Protein AF-A0A952CA51-F1 (afdb_monomer)

Foldseek 3Di:
DDDLVNVLVVLLVVCPDPPVPPDDDDDDDDDLVVLLVVLVVLVVLLVCCVPPVNSNVVSCDPVVNVVSNVVSVVSCVVSVNVVVSVVVVVVVVD

Mean predicted aligned error: 6.87 Å

Nearest PDB structures (foldseek):
  8jxi-assembly1_C  TM=4.218E-01  e=9.155E+00  Rattus norvegicus

Sequence (94 aa):
MLSTKDVAVVYETLLSSPGMSDTVKITLHIPRKNVLLLTRIIELGLSAKDSEQAGLLQVAGKEALGELNGLTSDLLQKAGLTEMYAKLNVLQSK

Secondary structure (DSSP, 8-state):
---HHHHHHHHHHHHTSTTTT----------HHHHHHHHHHHHHHHHTTTSGGGHHHHHTHHHHHHHHHHHHHHHHHHTT-HHHHHHHHHHHT-

Radius of gyration: 15.73 Å; Cα contacts (8 Å, |Δi|>4): 43; chains: 1; bounding box: 38×34×38 Å

Structure (mmCIF, N/CA/C/O backbone):
data_AF-A0A952CA51-F1
#
_entry.id   AF-A0A952CA51-F1
#
loop_
_atom_site.group_PDB
_atom_site.id
_atom_site.type_symbol
_atom_site.label_atom_id
_atom_site.label_alt_id
_atom_site.label_comp_id
_atom_site.label_asym_id
_atom_site.label_entity_id
_atom_site.label_seq_id
_atom_site.pdbx_PDB_ins_code
_atom_site.Cartn_x
_atom_site.Cartn_y
_atom_site.Cartn_z
_atom_site.occupancy
_atom_site.B_iso_or_equiv
_atom_site.auth_seq_id
_atom_site.auth_comp_id
_atom_site.auth_asym_id
_atom_site.auth_atom_id
_atom_site.pdbx_PDB_model_num
ATOM 1 N N . MET A 1 1 ? 24.267 19.406 0.635 1.00 53.03 1 MET A N 1
ATOM 2 C CA . MET A 1 1 ? 23.067 18.566 0.832 1.00 53.03 1 MET A CA 1
ATOM 3 C C . MET A 1 1 ? 22.065 18.978 -0.225 1.00 53.03 1 MET A C 1
ATOM 5 O O . MET A 1 1 ? 21.942 20.178 -0.429 1.00 53.03 1 MET A O 1
ATOM 9 N N . LEU A 1 2 ? 21.438 18.037 -0.937 1.00 55.75 2 LEU A N 1
ATOM 10 C CA . LEU A 1 2 ? 20.369 18.394 -1.875 1.00 55.75 2 LEU A CA 1
ATOM 11 C C . LEU A 1 2 ? 19.223 19.048 -1.097 1.00 55.75 2 LEU A C 1
ATOM 13 O O . LEU A 1 2 ? 18.885 18.584 -0.005 1.00 55.75 2 LEU A O 1
ATOM 17 N N . SER A 1 3 ? 18.660 20.130 -1.629 1.00 73.44 3 SER A N 1
ATOM 18 C CA . SER A 1 3 ? 17.463 20.733 -1.047 1.00 73.44 3 SER A CA 1
ATOM 19 C C . SER A 1 3 ? 16.246 19.838 -1.308 1.00 73.44 3 SER A C 1
ATOM 21 O O . SER A 1 3 ? 16.244 19.018 -2.227 1.00 73.44 3 SER A O 1
ATOM 23 N N . THR A 1 4 ? 15.180 19.994 -0.520 1.00 67.50 4 THR A N 1
ATOM 24 C CA . THR A 1 4 ? 13.909 19.269 -0.721 1.00 67.50 4 THR A CA 1
ATOM 25 C C . THR A 1 4 ? 13.334 19.464 -2.127 1.00 67.50 4 THR A C 1
ATOM 27 O O . THR A 1 4 ? 12.733 18.541 -2.674 1.00 67.50 4 THR A O 1
ATOM 30 N N . LYS A 1 5 ? 13.577 20.630 -2.741 1.00 69.44 5 LYS A N 1
ATOM 31 C CA . LYS A 1 5 ? 13.201 20.930 -4.129 1.00 69.44 5 LYS A CA 1
ATOM 32 C C . LYS A 1 5 ? 14.000 20.107 -5.137 1.00 69.44 5 LYS A C 1
ATOM 34 O O . LYS A 1 5 ? 13.410 19.551 -6.054 1.00 69.44 5 LYS A O 1
ATOM 39 N N . ASP A 1 6 ? 15.310 19.972 -4.938 1.00 75.94 6 ASP A N 1
ATOM 40 C CA . ASP A 1 6 ? 16.157 19.194 -5.852 1.00 75.94 6 ASP A CA 1
ATOM 41 C C . ASP A 1 6 ? 15.780 17.705 -5.829 1.00 75.94 6 ASP A C 1
ATOM 43 O O . ASP A 1 6 ? 15.780 17.040 -6.861 1.00 75.94 6 ASP A O 1
ATOM 47 N N . VAL A 1 7 ? 15.395 17.183 -4.659 1.00 75.62 7 VAL A N 1
ATOM 48 C CA . VAL A 1 7 ? 14.911 15.800 -4.517 1.00 75.62 7 VAL A CA 1
ATOM 49 C C . VAL A 1 7 ? 13.577 15.596 -5.243 1.00 75.62 7 VAL A C 1
ATOM 51 O O . VAL A 1 7 ? 13.412 14.581 -5.916 1.00 75.62 7 VAL A O 1
ATOM 54 N N . ALA A 1 8 ? 12.646 16.551 -5.157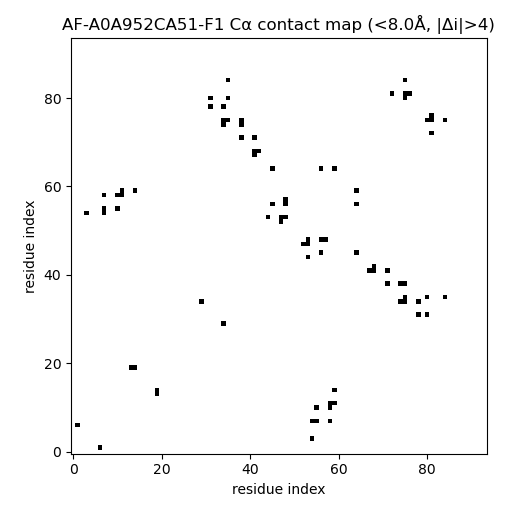 1.00 74.94 8 ALA A N 1
ATOM 55 C CA . ALA A 1 8 ? 11.367 16.471 -5.867 1.00 74.94 8 ALA A CA 1
ATOM 56 C C . ALA A 1 8 ? 11.558 16.426 -7.393 1.00 74.94 8 ALA A C 1
ATOM 58 O O . ALA A 1 8 ? 10.993 15.551 -8.043 1.00 74.94 8 ALA A O 1
ATOM 59 N N . VAL A 1 9 ? 12.434 17.277 -7.942 1.00 80.88 9 VAL A N 1
ATOM 60 C CA . VAL A 1 9 ? 12.759 17.300 -9.383 1.00 80.88 9 VAL A CA 1
ATOM 61 C C . VAL A 1 9 ? 13.360 15.970 -9.852 1.00 80.88 9 VAL A C 1
ATOM 63 O O . VAL A 1 9 ? 13.032 15.474 -10.933 1.00 80.88 9 VAL A O 1
ATOM 66 N N . VAL A 1 10 ? 14.219 15.352 -9.035 1.00 83.31 10 VAL A N 1
ATOM 67 C CA . VAL A 1 10 ? 14.773 14.024 -9.344 1.00 83.31 10 VAL A CA 1
ATOM 68 C C . VAL A 1 10 ? 13.665 12.973 -9.396 1.00 83.31 10 VAL A C 1
ATOM 70 O O . VAL A 1 10 ? 13.627 12.185 -10.339 1.00 83.31 10 VAL A O 1
ATOM 73 N N . TYR A 1 11 ? 12.741 12.972 -8.433 1.00 79.56 11 TYR A N 1
ATOM 74 C CA . TYR A 1 11 ? 11.613 12.040 -8.442 1.00 79.56 11 TYR A CA 1
ATOM 75 C C . TYR A 1 11 ? 10.651 12.279 -9.609 1.00 79.56 11 TYR A C 1
ATOM 77 O O . TYR A 1 11 ? 10.231 11.304 -10.224 1.00 79.56 11 TYR A O 1
ATOM 85 N N . GLU A 1 12 ? 10.355 13.530 -9.968 1.00 80.31 12 GLU A N 1
ATOM 86 C CA . GLU A 1 12 ? 9.554 13.868 -11.158 1.00 80.31 12 GLU A CA 1
ATOM 87 C C . GLU A 1 12 ? 10.179 13.288 -12.427 1.00 80.31 12 GLU A C 1
ATOM 89 O O . GLU A 1 12 ? 9.506 12.644 -13.233 1.00 80.31 12 GLU A O 1
ATOM 94 N N . THR A 1 13 ? 11.492 13.464 -12.574 1.00 85.25 13 THR A N 1
ATOM 95 C CA . THR A 1 13 ? 12.240 12.968 -13.733 1.00 85.25 13 THR A CA 1
ATOM 96 C C . THR A 1 13 ? 12.246 11.439 -13.775 1.00 85.25 13 THR A C 1
ATOM 98 O O . THR A 1 13 ? 12.003 10.842 -14.825 1.00 85.25 13 THR A O 1
ATOM 101 N N . LEU A 1 14 ? 12.486 10.790 -12.631 1.00 85.12 14 LEU A N 1
ATOM 102 C CA . LEU A 1 14 ? 12.480 9.331 -12.533 1.00 85.12 14 LEU A CA 1
ATOM 103 C C . LEU A 1 14 ? 11.100 8.758 -12.844 1.00 85.12 14 LEU A C 1
ATOM 105 O O . LEU A 1 14 ? 11.012 7.845 -13.652 1.00 85.12 14 LEU A O 1
ATOM 109 N N . LEU A 1 15 ? 10.032 9.312 -12.272 1.00 82.94 15 LEU A N 1
ATOM 110 C CA . LEU A 1 15 ? 8.662 8.841 -12.494 1.00 82.94 15 LEU A CA 1
ATOM 111 C C . LEU A 1 15 ? 8.163 9.108 -13.922 1.00 82.94 15 LEU A C 1
ATOM 113 O O . LEU A 1 15 ? 7.292 8.391 -14.401 1.00 82.94 15 LEU A O 1
ATOM 117 N N . SER A 1 16 ? 8.759 10.075 -14.623 1.00 83.19 16 SER A N 1
A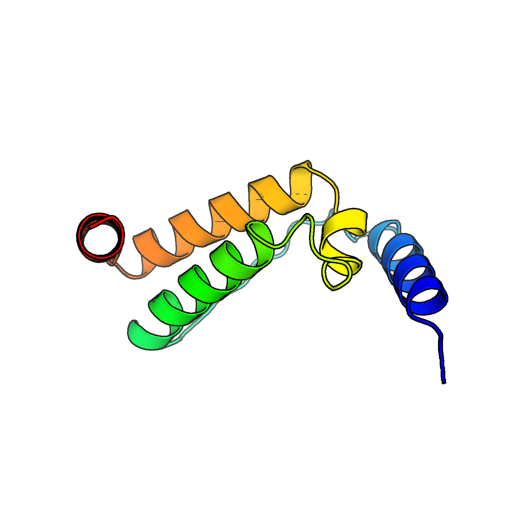TOM 118 C CA . SER A 1 16 ? 8.499 10.347 -16.046 1.00 83.19 16 SER A CA 1
ATOM 119 C C . SER A 1 16 ? 9.367 9.512 -16.998 1.00 83.19 16 SER A C 1
ATOM 121 O O . SER A 1 16 ? 9.293 9.683 -18.217 1.00 83.19 16 SER A O 1
ATOM 123 N N . SER A 1 17 ? 10.230 8.638 -16.473 1.00 86.62 17 SER A N 1
ATOM 124 C CA . SER A 1 17 ? 11.125 7.821 -17.293 1.00 86.62 17 SER A CA 1
ATOM 125 C C . SER A 1 17 ? 10.357 6.704 -18.021 1.00 86.62 17 SER A C 1
ATOM 127 O O . SER A 1 17 ? 9.425 6.127 -17.453 1.00 86.62 17 SER A O 1
ATOM 129 N N . PRO A 1 18 ? 10.751 6.340 -19.257 1.00 83.19 18 PRO A N 1
ATOM 130 C CA . PRO A 1 18 ? 10.158 5.209 -19.968 1.00 83.19 18 PRO A CA 1
ATOM 131 C C . PRO A 1 18 ? 10.219 3.921 -19.136 1.00 83.19 18 PRO A C 1
ATOM 133 O O . PRO A 1 18 ? 11.246 3.625 -18.526 1.00 83.19 18 PRO A O 1
ATOM 136 N N . GLY A 1 19 ? 9.128 3.155 -19.125 1.00 85.19 19 GLY A N 1
ATOM 137 C CA . GLY A 1 19 ? 9.007 1.900 -18.373 1.00 85.19 19 GLY A CA 1
ATOM 138 C C . GLY A 1 19 ? 8.479 2.042 -16.939 1.00 85.19 19 GLY A C 1
ATOM 139 O O . GLY A 1 19 ? 8.152 1.040 -16.315 1.00 85.19 19 GLY A O 1
ATOM 140 N N . MET A 1 20 ? 8.314 3.260 -16.406 1.00 87.06 20 MET A N 1
ATOM 141 C CA . MET A 1 20 ? 7.714 3.451 -15.070 1.00 87.06 20 MET A CA 1
ATOM 142 C C . MET A 1 20 ? 6.211 3.153 -15.009 1.00 87.06 20 MET A C 1
ATOM 144 O O . MET A 1 20 ? 5.676 2.929 -13.928 1.00 87.06 20 MET A O 1
ATOM 148 N N . SER A 1 21 ? 5.534 3.121 -16.158 1.00 83.44 21 SER A N 1
ATOM 149 C CA . SER A 1 21 ? 4.132 2.699 -16.275 1.00 83.44 21 SER A CA 1
ATOM 150 C C . SER A 1 21 ? 3.981 1.194 -16.530 1.00 83.44 21 SER A C 1
ATOM 152 O O . SER A 1 21 ? 2.860 0.706 -16.683 1.00 83.44 21 SER A O 1
ATOM 154 N N . ASP A 1 22 ? 5.085 0.444 -16.602 1.00 89.69 22 ASP A N 1
ATOM 155 C CA . ASP A 1 22 ? 5.031 -0.987 -16.873 1.00 89.69 22 ASP A CA 1
ATOM 156 C C . ASP A 1 22 ? 4.495 -1.738 -15.651 1.00 89.69 22 ASP A C 1
ATOM 158 O O . ASP A 1 22 ? 4.971 -1.598 -14.522 1.00 89.69 22 ASP A O 1
ATOM 162 N N . THR A 1 23 ? 3.502 -2.596 -15.874 1.00 86.44 23 THR A N 1
ATOM 163 C CA . THR A 1 23 ? 2.945 -3.420 -14.801 1.00 86.44 23 THR A CA 1
ATOM 164 C C . THR A 1 23 ? 3.908 -4.548 -14.439 1.00 86.44 23 THR A C 1
ATOM 166 O O . THR A 1 23 ? 4.232 -5.400 -15.267 1.00 86.44 23 THR A O 1
ATOM 169 N N . VAL A 1 24 ? 4.306 -4.616 -13.167 1.00 89.69 24 VAL A N 1
ATOM 170 C CA . VAL A 1 24 ? 5.173 -5.676 -12.634 1.00 89.69 24 VAL A CA 1
ATOM 171 C C . VAL A 1 24 ? 4.441 -6.561 -11.627 1.00 89.69 24 VAL A C 1
ATOM 173 O O . VAL A 1 24 ? 3.651 -6.101 -10.803 1.00 89.69 24 VAL A O 1
ATOM 176 N N . LYS A 1 25 ? 4.724 -7.868 -11.654 1.00 89.06 25 LYS A N 1
ATOM 177 C CA . LYS A 1 25 ? 4.169 -8.820 -10.683 1.00 89.06 25 LYS A CA 1
ATOM 178 C C . LYS A 1 25 ? 5.010 -8.835 -9.407 1.00 89.06 25 LYS A C 1
ATOM 180 O O . LYS A 1 25 ? 6.125 -9.351 -9.404 1.00 89.06 25 LYS A O 1
ATOM 185 N N . ILE A 1 26 ? 4.435 -8.372 -8.299 1.00 87.88 26 ILE A N 1
ATOM 186 C CA . ILE A 1 26 ? 5.066 -8.402 -6.972 1.00 87.88 26 ILE A CA 1
ATOM 187 C C . ILE A 1 26 ? 4.471 -9.549 -6.144 1.00 87.88 26 ILE A C 1
ATOM 189 O O . ILE A 1 26 ? 3.257 -9.630 -5.957 1.00 87.88 26 ILE A O 1
ATOM 193 N N . THR A 1 27 ? 5.324 -10.442 -5.633 1.00 88.88 27 THR A N 1
ATOM 194 C CA . THR A 1 27 ? 4.918 -11.522 -4.714 1.00 88.88 27 THR A CA 1
ATOM 195 C C . THR A 1 27 ? 5.455 -11.225 -3.318 1.00 88.88 27 THR A C 1
ATOM 197 O O . THR A 1 27 ? 6.664 -11.132 -3.130 1.00 88.88 27 THR A O 1
ATOM 200 N N . LEU A 1 28 ? 4.561 -11.077 -2.338 1.00 88.31 28 LEU A N 1
ATOM 201 C CA . LEU A 1 28 ? 4.903 -10.776 -0.946 1.00 88.31 28 LEU A CA 1
ATOM 202 C C . LEU A 1 28 ? 4.563 -11.965 -0.040 1.00 88.31 28 LEU A C 1
ATOM 204 O O . LEU A 1 28 ? 3.444 -12.472 -0.082 1.00 88.31 28 LEU A O 1
ATOM 208 N N . HIS A 1 29 ? 5.497 -12.357 0.827 1.00 93.25 29 HIS A N 1
ATOM 209 C CA . HIS A 1 29 ? 5.274 -13.361 1.869 1.00 93.25 29 HIS A CA 1
ATOM 210 C C . HIS A 1 29 ? 5.644 -12.775 3.235 1.00 93.25 29 HIS A C 1
ATOM 212 O O . HIS A 1 29 ? 6.775 -12.898 3.704 1.00 93.25 29 HIS A O 1
ATOM 218 N N . ILE A 1 30 ? 4.689 -12.081 3.856 1.00 93.25 30 ILE A N 1
ATOM 219 C CA . ILE A 1 30 ? 4.879 -11.391 5.137 1.00 93.25 30 ILE A CA 1
ATOM 220 C C . ILE A 1 30 ? 3.784 -11.771 6.146 1.00 93.25 30 ILE A C 1
ATOM 222 O O . ILE A 1 30 ? 2.673 -12.123 5.747 1.00 93.25 30 ILE A O 1
ATOM 226 N N . PRO A 1 31 ? 4.051 -11.683 7.463 1.00 95.50 31 PRO A N 1
ATOM 227 C CA . PRO A 1 31 ? 3.042 -11.955 8.483 1.00 95.50 31 PRO A CA 1
ATOM 228 C C . PRO A 1 31 ? 1.850 -10.988 8.414 1.00 95.50 31 PRO A C 1
ATOM 230 O O . PRO A 1 31 ? 2.025 -9.804 8.126 1.00 95.50 31 PRO A O 1
ATOM 233 N N . ARG A 1 32 ? 0.655 -11.451 8.814 1.00 94.12 32 ARG A N 1
ATOM 234 C CA . ARG A 1 32 ? -0.586 -10.641 8.860 1.00 94.12 32 ARG A CA 1
ATOM 235 C C . ARG A 1 32 ? -0.417 -9.313 9.611 1.00 94.12 32 ARG A C 1
ATOM 237 O O . ARG A 1 32 ? -0.924 -8.292 9.162 1.00 94.12 32 ARG A O 1
ATOM 244 N N . LYS A 1 33 ? 0.356 -9.298 10.706 1.00 94.56 33 LYS A N 1
ATOM 245 C CA . LYS A 1 33 ? 0.659 -8.065 11.457 1.00 94.56 33 LYS A CA 1
ATOM 246 C C . LYS A 1 33 ? 1.393 -7.022 10.601 1.00 94.56 33 LYS A C 1
ATOM 248 O O . LYS A 1 33 ? 1.106 -5.838 10.708 1.00 94.56 33 LYS A O 1
ATOM 253 N N . ASN A 1 34 ? 2.301 -7.458 9.726 1.00 94.38 34 ASN A N 1
ATOM 254 C CA . ASN A 1 34 ? 3.058 -6.561 8.860 1.00 94.38 34 ASN A CA 1
ATOM 255 C C . ASN A 1 34 ? 2.175 -6.040 7.724 1.00 94.38 34 ASN A C 1
ATOM 257 O O . ASN A 1 34 ? 2.299 -4.877 7.367 1.00 94.38 34 ASN A O 1
ATOM 261 N N . VAL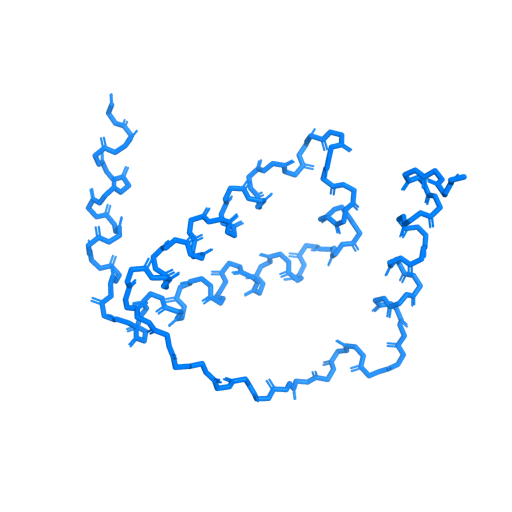 A 1 35 ? 1.256 -6.863 7.203 1.00 94.31 35 VAL A N 1
ATOM 262 C CA . VAL A 1 35 ? 0.253 -6.413 6.223 1.00 94.31 35 VAL A CA 1
ATOM 263 C C . VAL A 1 35 ? -0.612 -5.300 6.814 1.00 94.31 35 VAL A C 1
ATOM 265 O O . VAL A 1 35 ? -0.797 -4.260 6.185 1.00 94.31 35 VAL A O 1
ATOM 268 N N . LEU A 1 36 ? -1.092 -5.496 8.045 1.00 92.75 36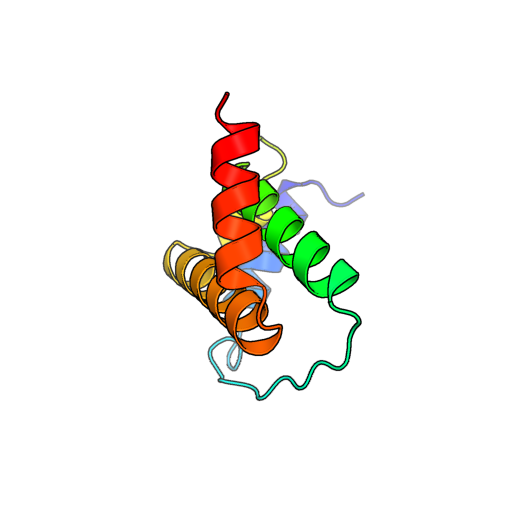 LEU A N 1
ATOM 269 C CA . LEU A 1 36 ? -1.905 -4.515 8.763 1.00 92.75 36 LEU A CA 1
ATOM 270 C C . LEU A 1 36 ? -1.147 -3.197 8.994 1.00 92.75 36 LEU A C 1
ATOM 272 O O . LEU A 1 36 ? -1.680 -2.121 8.740 1.00 92.75 36 LEU A O 1
ATOM 276 N N . LEU A 1 37 ? 0.110 -3.280 9.444 1.00 92.81 37 LEU A N 1
ATOM 277 C CA . LEU A 1 37 ? 0.954 -2.102 9.658 1.00 92.81 37 LEU A CA 1
ATOM 278 C C . LEU A 1 37 ? 1.263 -1.369 8.350 1.00 92.81 37 LEU A C 1
ATOM 280 O O . LEU A 1 37 ? 1.166 -0.148 8.306 1.00 92.81 37 LEU A O 1
ATOM 284 N N . LEU A 1 38 ? 1.596 -2.101 7.284 1.00 93.50 38 LEU A N 1
ATOM 285 C CA . LEU A 1 38 ? 1.896 -1.525 5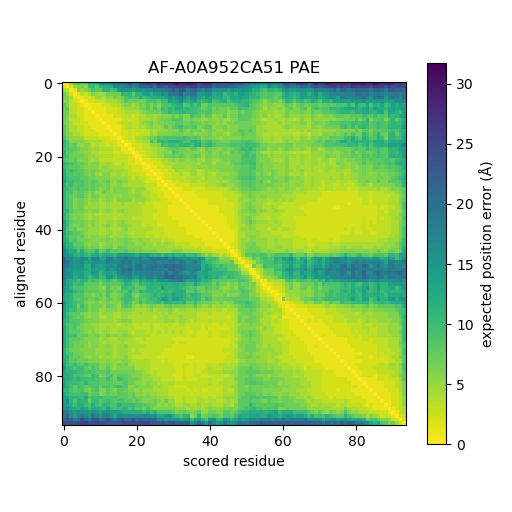.974 1.00 93.50 38 LEU A CA 1
ATOM 286 C C . LEU A 1 38 ? 0.690 -0.768 5.410 1.00 93.50 38 LEU A C 1
ATOM 288 O O . LEU A 1 38 ? 0.830 0.377 4.997 1.00 93.50 38 LEU A O 1
ATOM 292 N N . THR A 1 39 ? -0.489 -1.388 5.477 1.00 92.00 39 THR A N 1
ATOM 293 C CA . THR A 1 39 ? -1.779 -0.778 5.117 1.00 92.00 39 THR A CA 1
ATOM 294 C C . THR A 1 39 ? -1.958 0.563 5.833 1.00 92.00 39 THR A C 1
ATOM 296 O O . THR A 1 39 ? -2.211 1.585 5.199 1.00 92.00 39 THR A O 1
ATOM 299 N N . ARG A 1 40 ? -1.728 0.592 7.152 1.00 90.25 40 ARG A N 1
ATOM 300 C CA . ARG A 1 40 ? -1.888 1.814 7.946 1.00 90.25 40 ARG A CA 1
ATOM 301 C C . ARG A 1 40 ? -0.862 2.894 7.602 1.00 90.25 40 ARG A C 1
ATOM 303 O O . ARG A 1 40 ? -1.209 4.069 7.572 1.00 90.25 40 ARG A O 1
ATOM 310 N N . ILE A 1 41 ? 0.388 2.516 7.341 1.00 90.25 41 ILE A N 1
ATOM 311 C CA . ILE A 1 41 ? 1.449 3.454 6.941 1.00 90.25 41 ILE A CA 1
ATOM 312 C C . ILE A 1 41 ? 1.114 4.102 5.595 1.00 90.25 41 ILE A C 1
ATOM 314 O O . ILE A 1 41 ? 1.274 5.314 5.456 1.00 90.25 41 ILE A O 1
ATOM 318 N N . ILE A 1 42 ? 0.622 3.318 4.629 1.00 89.38 42 ILE A N 1
ATOM 319 C CA . ILE A 1 42 ? 0.214 3.832 3.317 1.00 89.38 42 ILE A CA 1
ATOM 320 C C . ILE A 1 42 ? -0.919 4.846 3.488 1.00 89.38 42 ILE A C 1
ATOM 322 O O . ILE A 1 42 ? -0.800 5.963 2.997 1.00 89.38 42 ILE A O 1
ATOM 326 N N . GLU A 1 43 ? -1.967 4.525 4.247 1.00 87.25 43 GLU A N 1
ATOM 327 C CA . GLU A 1 43 ? -3.066 5.466 4.500 1.00 87.25 43 GLU A CA 1
ATOM 328 C C . GLU A 1 43 ? -2.630 6.754 5.202 1.00 87.25 43 GLU A C 1
ATOM 330 O O . GLU A 1 43 ? -3.091 7.837 4.840 1.00 87.25 43 GLU A O 1
ATOM 335 N N . LEU A 1 44 ? -1.753 6.653 6.205 1.00 85.12 44 LEU A N 1
ATOM 336 C CA . LEU A 1 44 ? -1.221 7.820 6.912 1.00 85.12 44 LEU A CA 1
ATOM 337 C C . LEU A 1 44 ? -0.407 8.702 5.963 1.00 85.12 44 LEU A C 1
ATOM 339 O O . LEU A 1 44 ? -0.582 9.919 5.964 1.00 85.12 44 LEU A O 1
ATOM 343 N N . GLY A 1 45 ? 0.419 8.090 5.111 1.00 83.56 45 GLY A N 1
ATOM 344 C CA . GLY A 1 45 ? 1.128 8.788 4.043 1.00 83.56 45 GLY A CA 1
ATOM 345 C C . GLY A 1 45 ? 0.155 9.490 3.099 1.00 83.56 45 GLY A C 1
ATOM 346 O O . GLY A 1 45 ? 0.252 10.694 2.894 1.00 83.56 45 GLY A O 1
ATOM 347 N N . LEU A 1 46 ? -0.851 8.773 2.595 1.00 81.81 46 LEU A N 1
ATOM 348 C CA . LEU A 1 46 ? -1.868 9.320 1.692 1.00 81.81 46 LEU A CA 1
ATOM 349 C C . LEU A 1 46 ? -2.754 10.397 2.340 1.00 81.81 46 LEU A C 1
ATOM 351 O O . LEU A 1 46 ? -3.290 11.238 1.623 1.00 81.81 46 LEU A O 1
ATOM 355 N N . SER A 1 47 ? -2.911 10.397 3.661 1.00 78.88 47 SER A N 1
ATOM 356 C CA . SER A 1 47 ? -3.650 11.435 4.396 1.00 78.88 47 SER A CA 1
ATOM 357 C C . SER A 1 47 ? -2.800 12.680 4.659 1.00 78.88 47 SER A C 1
ATOM 359 O O . SER A 1 47 ? -3.339 13.771 4.805 1.00 78.88 47 SER A O 1
ATOM 361 N N . ALA A 1 48 ? -1.471 12.549 4.673 1.00 71.69 48 ALA A N 1
ATOM 362 C CA . ALA A 1 48 ? -0.538 13.647 4.916 1.00 71.69 48 ALA A CA 1
ATOM 363 C C . ALA A 1 48 ? -0.250 14.512 3.672 1.00 71.69 48 ALA A C 1
ATOM 365 O O . ALA A 1 48 ? 0.687 15.303 3.710 1.00 71.69 48 ALA A O 1
ATOM 366 N N . LYS A 1 49 ? -1.030 14.387 2.584 1.00 61.53 49 LYS A N 1
ATOM 367 C CA . LYS A 1 49 ? -0.799 15.046 1.277 1.00 61.53 49 LYS A CA 1
ATOM 368 C C . LYS A 1 49 ? -0.619 16.572 1.335 1.00 61.53 49 LYS A C 1
ATOM 370 O O . LYS A 1 49 ? 0.062 17.113 0.467 1.00 61.53 49 LYS A O 1
ATOM 375 N N . ASP A 1 50 ? -1.156 17.228 2.363 1.00 57.62 50 ASP A N 1
ATOM 376 C CA . ASP A 1 50 ? -1.074 18.684 2.557 1.00 57.62 50 ASP A CA 1
ATOM 377 C C . ASP A 1 50 ? 0.055 19.133 3.513 1.00 57.62 50 ASP A C 1
ATOM 379 O O . ASP A 1 50 ? 0.200 20.322 3.789 1.00 57.62 50 ASP A O 1
ATOM 383 N N . SER A 1 51 ? 0.876 18.210 4.029 1.00 58.44 51 SER A N 1
ATOM 384 C CA . SER A 1 51 ? 2.059 18.544 4.839 1.00 58.44 51 SER A CA 1
ATOM 385 C C . SER A 1 51 ? 3.250 18.915 3.945 1.00 58.44 51 SER A C 1
ATOM 387 O O . SER A 1 51 ? 3.460 18.300 2.902 1.00 58.44 51 SER A O 1
ATOM 389 N N . GLU A 1 52 ? 4.110 19.846 4.378 1.00 54.34 52 GLU A N 1
ATOM 390 C CA . GLU A 1 52 ? 5.390 20.172 3.710 1.00 54.34 52 GLU A CA 1
ATOM 391 C C . GLU A 1 52 ? 6.301 18.940 3.502 1.00 54.34 52 GLU A C 1
ATOM 393 O O . GLU A 1 52 ? 7.204 18.945 2.667 1.00 54.34 52 GLU A O 1
ATOM 398 N N . GLN A 1 53 ? 6.049 17.853 4.236 1.00 55.66 53 GLN A N 1
ATOM 399 C CA . GLN A 1 53 ? 6.759 16.572 4.143 1.00 55.66 53 GLN A CA 1
ATOM 400 C C . GLN A 1 53 ? 6.217 15.651 3.033 1.00 55.66 53 GLN A C 1
ATOM 402 O O . GLN A 1 53 ? 6.794 14.596 2.769 1.00 55.66 53 GLN A O 1
ATOM 407 N N . ALA A 1 54 ? 5.130 16.035 2.359 1.00 60.31 54 ALA A N 1
ATOM 408 C CA . ALA A 1 54 ? 4.462 15.249 1.325 1.00 60.31 54 ALA A CA 1
ATOM 409 C C . ALA A 1 54 ? 5.075 15.397 -0.074 1.00 60.31 54 ALA A C 1
ATOM 411 O O . ALA A 1 54 ? 4.464 14.950 -1.042 1.00 60.31 54 ALA A O 1
ATOM 412 N N . GLY A 1 55 ? 6.263 16.001 -0.203 1.00 64.38 55 GLY A N 1
ATOM 413 C CA . GLY A 1 55 ? 6.867 16.344 -1.498 1.00 64.38 55 GLY A CA 1
ATOM 414 C C . GLY A 1 55 ? 6.871 15.197 -2.519 1.00 64.38 55 GLY A C 1
ATOM 415 O O . GLY A 1 55 ? 6.583 15.422 -3.685 1.00 64.38 55 GLY A O 1
ATOM 416 N N . LEU A 1 56 ? 7.078 13.948 -2.084 1.00 67.12 56 LEU A N 1
ATOM 417 C CA . LEU A 1 56 ? 7.004 12.772 -2.962 1.00 67.12 56 LEU A CA 1
ATOM 418 C C . LEU A 1 56 ? 5.573 12.449 -3.440 1.00 67.12 56 LEU A C 1
ATOM 420 O O . LEU A 1 56 ? 5.357 12.059 -4.583 1.00 67.12 56 LEU A O 1
ATOM 424 N N . LEU A 1 57 ? 4.584 12.602 -2.560 1.00 69.31 57 LEU A N 1
ATOM 425 C CA . LEU A 1 57 ? 3.178 12.310 -2.850 1.00 69.31 57 LEU A CA 1
ATOM 426 C C . LEU A 1 57 ? 2.547 13.369 -3.754 1.00 69.31 57 LEU A C 1
ATOM 428 O O . LEU A 1 57 ? 1.623 13.055 -4.501 1.00 69.31 57 LEU A O 1
ATOM 432 N N . GLN A 1 58 ? 3.048 14.605 -3.696 1.00 68.06 58 GLN A N 1
ATOM 433 C CA . GLN A 1 58 ? 2.655 15.680 -4.608 1.00 68.06 58 GLN A CA 1
ATOM 434 C C . GLN A 1 58 ? 3.122 15.392 -6.040 1.00 68.06 58 GLN A C 1
ATOM 436 O O . GLN A 1 58 ? 2.387 15.655 -6.989 1.00 68.06 58 GLN A O 1
ATOM 441 N N . VAL A 1 59 ? 4.299 14.777 -6.181 1.00 72.44 59 VAL A N 1
ATOM 442 C CA . VAL A 1 59 ? 4.884 14.387 -7.469 1.00 72.44 59 VAL A CA 1
ATOM 443 C C . VAL A 1 59 ? 4.209 13.145 -8.072 1.00 72.44 59 VAL A C 1
ATOM 445 O O . VAL A 1 59 ? 4.057 13.059 -9.286 1.00 72.44 59 VAL A O 1
ATOM 448 N N . ALA A 1 60 ? 3.762 12.191 -7.248 1.00 71.44 60 ALA A N 1
ATOM 449 C CA . ALA A 1 60 ? 3.222 10.903 -7.707 1.00 71.44 60 ALA A CA 1
ATOM 450 C C . ALA A 1 60 ? 1.904 10.989 -8.516 1.00 71.44 60 ALA A C 1
ATOM 452 O O . ALA A 1 60 ? 1.509 10.014 -9.149 1.00 71.44 60 ALA A O 1
ATOM 453 N N . GLY A 1 61 ? 1.217 12.137 -8.530 1.00 73.31 61 GLY A N 1
ATOM 454 C CA . GLY A 1 61 ? -0.028 12.323 -9.284 1.00 73.31 61 GLY A CA 1
ATOM 455 C C . GLY A 1 61 ? -1.243 11.596 -8.683 1.00 73.31 61 GLY A C 1
ATOM 456 O O . GLY A 1 61 ? -1.134 10.695 -7.857 1.00 73.31 61 GLY A O 1
ATOM 457 N N . LYS A 1 62 ? -2.462 12.005 -9.066 1.00 77.06 62 LYS A N 1
ATOM 458 C CA . LYS A 1 62 ? -3.708 11.474 -8.464 1.00 77.06 62 LYS A CA 1
ATOM 459 C C . LYS A 1 62 ? -3.951 9.992 -8.764 1.00 77.06 62 LYS A C 1
ATOM 461 O O . LYS A 1 62 ? -4.537 9.306 -7.931 1.00 77.06 62 LYS A O 1
ATOM 466 N N . GLU A 1 63 ? -3.510 9.532 -9.929 1.00 81.69 63 GLU A N 1
ATOM 467 C CA . GLU A 1 63 ? -3.683 8.158 -10.402 1.00 81.69 63 GLU A CA 1
ATOM 468 C C . GLU A 1 63 ? -2.897 7.165 -9.543 1.00 81.69 63 GLU A C 1
ATOM 470 O O . GLU A 1 63 ? -3.511 6.308 -8.910 1.00 81.69 63 GLU A O 1
ATOM 475 N N . ALA A 1 64 ? -1.585 7.369 -9.376 1.00 82.25 64 ALA A N 1
ATOM 476 C CA . ALA A 1 64 ? -0.752 6.503 -8.537 1.00 82.25 64 ALA A CA 1
ATOM 477 C C . ALA A 1 64 ? -1.235 6.464 -7.077 1.00 82.25 64 ALA A C 1
ATOM 479 O O . ALA A 1 64 ? -1.177 5.436 -6.406 1.00 82.25 64 ALA A O 1
ATOM 480 N N . LEU A 1 65 ? -1.774 7.576 -6.566 1.00 83.50 65 LEU A N 1
ATOM 481 C CA . LEU A 1 65 ? -2.360 7.621 -5.222 1.00 83.50 65 LEU A CA 1
ATOM 482 C C . LEU A 1 65 ? -3.655 6.793 -5.129 1.00 83.50 65 LEU A C 1
ATOM 484 O O . LEU A 1 65 ? -3.949 6.233 -4.072 1.00 83.50 65 LEU A O 1
ATOM 488 N N . GLY A 1 66 ? -4.433 6.722 -6.211 1.00 85.75 66 GLY A N 1
ATOM 489 C CA . GLY A 1 66 ? -5.587 5.832 -6.335 1.00 85.75 66 GLY A CA 1
ATOM 490 C C . GLY A 1 66 ? -5.171 4.362 -6.389 1.00 85.75 66 GLY A C 1
ATOM 491 O O . GLY A 1 66 ? -5.744 3.539 -5.677 1.00 85.75 66 GLY A O 1
ATOM 492 N N . GLU A 1 67 ? -4.124 4.046 -7.148 1.00 87.88 67 GLU A N 1
ATOM 493 C CA . GLU A 1 67 ? -3.555 2.696 -7.225 1.00 87.88 67 GLU A CA 1
ATOM 494 C C . GLU A 1 67 ? -2.996 2.225 -5.877 1.00 87.88 67 GLU A C 1
ATOM 496 O O . GLU A 1 67 ? -3.251 1.094 -5.470 1.00 87.88 67 GLU A O 1
ATOM 501 N N . LEU A 1 68 ? -2.315 3.095 -5.123 1.00 88.25 68 LEU A N 1
ATOM 502 C CA . LEU A 1 68 ? -1.833 2.795 -3.767 1.00 88.25 68 LEU A CA 1
ATOM 503 C C . LEU A 1 68 ? -2.980 2.533 -2.774 1.00 88.25 68 LEU A C 1
ATOM 505 O O . LEU A 1 68 ? -2.865 1.663 -1.904 1.00 88.25 68 LEU A O 1
ATOM 509 N N . ASN A 1 69 ? -4.105 3.239 -2.913 1.00 88.31 69 ASN A N 1
ATOM 510 C CA . ASN A 1 69 ? -5.326 2.927 -2.163 1.00 88.31 69 ASN A CA 1
ATOM 511 C C . ASN A 1 69 ? -5.896 1.555 -2.563 1.00 88.31 69 ASN A C 1
ATOM 513 O O . ASN A 1 69 ? -6.259 0.762 -1.692 1.00 88.31 69 ASN A O 1
ATOM 517 N N . GLY A 1 70 ? -5.929 1.241 -3.861 1.00 90.88 70 GLY A N 1
ATOM 518 C CA . GLY A 1 70 ? -6.338 -0.075 -4.363 1.00 90.88 70 GLY A CA 1
ATOM 519 C C . GLY A 1 70 ? -5.456 -1.205 -3.824 1.00 90.88 70 GLY A C 1
ATOM 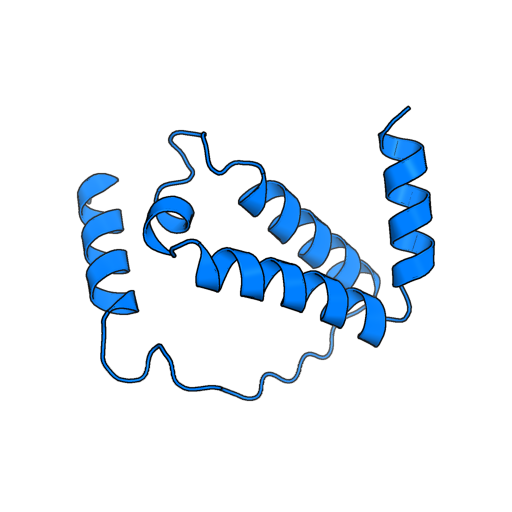520 O O . GLY A 1 70 ? -5.963 -2.185 -3.279 1.00 90.88 70 GLY A O 1
ATOM 521 N N . LEU A 1 71 ? -4.134 -1.018 -3.855 1.00 91.31 71 LEU A N 1
ATOM 522 C CA . LEU A 1 71 ? -3.145 -1.950 -3.305 1.00 91.31 71 LEU A CA 1
ATOM 523 C C . LEU A 1 71 ? -3.411 -2.248 -1.824 1.00 91.31 71 LEU A C 1
ATOM 525 O O . LEU A 1 71 ? -3.303 -3.390 -1.380 1.00 91.31 71 LEU A O 1
ATOM 529 N N . THR A 1 72 ? -3.775 -1.224 -1.057 1.00 91.50 72 THR A N 1
ATOM 530 C CA . THR A 1 72 ? -4.087 -1.348 0.370 1.00 91.50 72 THR A CA 1
ATOM 531 C C . THR A 1 72 ? -5.294 -2.270 0.593 1.00 91.50 72 THR A C 1
ATOM 533 O O . THR A 1 72 ? -5.241 -3.174 1.432 1.00 91.50 72 THR A O 1
ATOM 536 N N . SER A 1 73 ? -6.345 -2.117 -0.221 1.00 92.19 73 SER A N 1
ATOM 537 C CA . SER A 1 73 ? -7.514 -3.009 -0.221 1.00 92.19 73 SER A CA 1
ATOM 538 C C . SER A 1 73 ? -7.132 -4.451 -0.575 1.00 92.19 73 SER A C 1
ATOM 540 O O . SER A 1 73 ? -7.489 -5.392 0.141 1.00 92.19 73 SER A O 1
ATOM 542 N N . ASP A 1 74 ? -6.331 -4.630 -1.627 1.00 92.38 74 ASP A N 1
ATOM 543 C CA . ASP A 1 74 ? -5.887 -5.945 -2.096 1.00 92.38 74 ASP A CA 1
ATOM 544 C C . ASP A 1 74 ? -5.033 -6.682 -1.059 1.00 92.38 74 ASP A C 1
ATOM 546 O O . ASP A 1 74 ? -5.166 -7.897 -0.877 1.00 92.38 74 ASP A O 1
ATOM 550 N N . LEU A 1 75 ? -4.149 -5.963 -0.364 1.00 93.25 75 LEU A N 1
ATOM 551 C CA . LEU A 1 75 ? -3.306 -6.510 0.697 1.00 93.25 75 LEU A CA 1
ATOM 552 C C . LEU A 1 75 ? -4.151 -7.022 1.868 1.00 93.25 75 LEU A C 1
ATOM 554 O O . LEU A 1 75 ? -3.939 -8.146 2.337 1.00 93.25 75 LEU A O 1
ATOM 558 N N . LEU A 1 76 ? -5.138 -6.239 2.311 1.00 93.50 76 LEU A N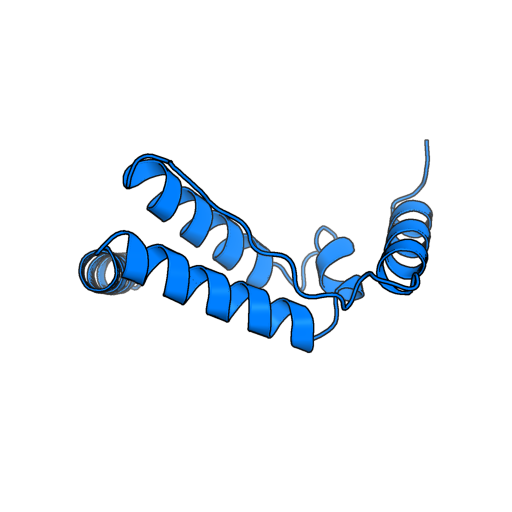 1
ATOM 559 C CA . LEU A 1 76 ? -6.066 -6.649 3.366 1.00 93.50 76 LEU A CA 1
ATOM 560 C C . LEU A 1 76 ? -6.908 -7.855 2.949 1.00 93.50 76 LEU A C 1
ATOM 562 O O . LEU A 1 76 ? -7.059 -8.787 3.746 1.00 93.50 76 LEU A O 1
ATOM 566 N N . GLN A 1 77 ? -7.407 -7.871 1.710 1.00 94.19 77 GLN A N 1
ATOM 567 C CA . GLN A 1 77 ? -8.189 -8.984 1.178 1.00 94.19 77 GLN A CA 1
ATOM 568 C C . GLN A 1 77 ? -7.356 -10.268 1.119 1.00 94.19 77 GLN A C 1
ATOM 570 O O . GLN A 1 77 ? -7.780 -11.299 1.644 1.00 94.19 77 GLN A O 1
ATOM 575 N N . LYS A 1 78 ? -6.137 -10.210 0.567 1.00 92.38 78 LYS A N 1
ATOM 576 C CA . LYS A 1 78 ? -5.218 -11.362 0.494 1.00 92.38 78 LYS A CA 1
ATOM 577 C C . LYS A 1 78 ? -4.811 -11.879 1.874 1.00 92.38 78 LYS A C 1
ATOM 579 O O . LYS A 1 78 ? -4.608 -13.078 2.042 1.00 92.38 78 LYS A O 1
ATOM 584 N N . ALA A 1 79 ? -4.717 -11.001 2.871 1.00 92.31 79 ALA A N 1
ATOM 585 C CA . ALA A 1 79 ? -4.425 -11.379 4.252 1.00 92.31 79 ALA A CA 1
ATOM 586 C C . ALA A 1 79 ? -5.670 -11.776 5.071 1.00 92.31 79 ALA A C 1
ATOM 588 O O . ALA A 1 79 ? -5.537 -12.094 6.260 1.00 92.31 79 ALA A O 1
ATOM 589 N N . GLY A 1 80 ? -6.874 -11.728 4.486 1.00 92.94 80 GLY A N 1
ATOM 590 C CA . GLY A 1 80 ? -8.142 -11.990 5.174 1.00 92.94 80 GLY A CA 1
ATOM 591 C C . GLY A 1 80 ? -8.402 -11.039 6.347 1.00 92.94 80 GLY A C 1
ATOM 592 O O . GLY A 1 80 ? -8.944 -11.454 7.369 1.00 92.94 80 GLY A O 1
ATOM 593 N N . LEU A 1 81 ? -7.906 -9.802 6.272 1.00 94.56 81 LEU A N 1
ATOM 594 C CA . LEU A 1 81 ? -7.954 -8.808 7.351 1.00 94.56 81 LEU A CA 1
ATOM 595 C C . LEU A 1 81 ? -9.005 -7.715 7.133 1.00 94.56 81 LEU A C 1
ATOM 597 O O . LEU A 1 81 ? -9.195 -6.900 8.029 1.00 94.56 81 LEU A O 1
ATOM 601 N N . THR A 1 82 ? -9.702 -7.696 5.995 1.00 92.75 82 THR A N 1
ATOM 602 C CA . THR A 1 82 ? -10.643 -6.628 5.615 1.00 92.75 82 THR A CA 1
ATOM 603 C C . THR A 1 82 ? -11.679 -6.317 6.701 1.00 92.75 82 THR A C 1
ATOM 605 O O . THR A 1 82 ? -11.844 -5.162 7.083 1.00 92.75 82 THR A O 1
ATOM 608 N N . GLU A 1 83 ? -12.337 -7.336 7.263 1.00 91.94 83 GLU A N 1
ATOM 609 C CA . GLU A 1 83 ? -13.361 -7.139 8.300 1.00 91.94 83 GLU A CA 1
ATOM 610 C C . GLU A 1 83 ? -12.763 -6.642 9.628 1.00 91.94 83 GLU A C 1
ATOM 612 O O . GLU A 1 83 ? -13.302 -5.736 10.264 1.00 91.94 83 GLU A O 1
ATOM 617 N N . MET A 1 84 ? -11.625 -7.210 10.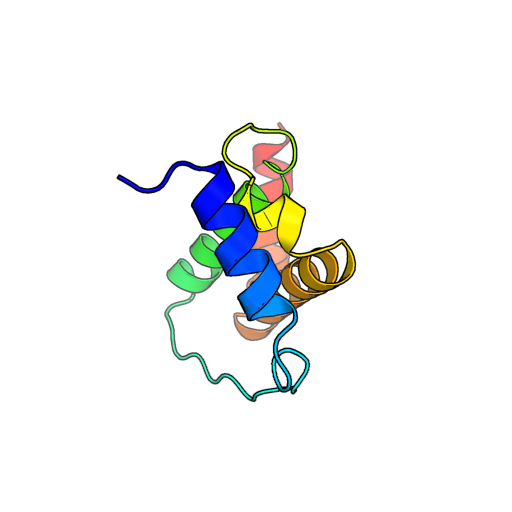043 1.00 90.62 84 MET A N 1
ATOM 618 C CA . MET A 1 84 ? -10.908 -6.775 11.248 1.00 90.62 84 MET A CA 1
ATOM 619 C C . MET A 1 84 ? -10.472 -5.314 11.119 1.00 90.62 84 MET A C 1
ATOM 621 O O . MET A 1 84 ? -10.607 -4.543 12.068 1.00 90.62 84 MET A O 1
ATOM 625 N N . TYR A 1 85 ? -9.973 -4.939 9.944 1.00 90.75 85 TYR A N 1
ATOM 626 C CA . TYR A 1 85 ? -9.545 -3.583 9.648 1.00 90.75 85 TYR A CA 1
ATOM 627 C C . TYR A 1 85 ? -10.705 -2.588 9.706 1.00 90.75 85 TYR A C 1
ATOM 629 O O . TYR A 1 85 ? -10.609 -1.562 10.376 1.00 90.75 85 TYR A O 1
ATOM 637 N N . ALA A 1 86 ? -11.844 -2.933 9.098 1.00 89.88 86 ALA A N 1
ATOM 638 C CA . ALA A 1 86 ? -13.053 -2.118 9.168 1.00 89.88 86 ALA A CA 1
ATOM 639 C C . ALA A 1 86 ? -13.514 -1.898 10.619 1.00 89.88 86 ALA A C 1
ATOM 641 O O . ALA A 1 86 ? -13.799 -0.767 11.014 1.00 89.88 86 ALA A O 1
ATOM 642 N N . LYS A 1 87 ? -13.522 -2.955 11.446 1.00 91.56 87 LYS A N 1
ATOM 643 C CA . LYS A 1 87 ? -13.862 -2.850 12.877 1.00 91.56 87 LYS A CA 1
ATOM 644 C C . LYS A 1 87 ? -12.885 -1.954 13.641 1.00 91.56 87 LYS A C 1
ATOM 646 O O . LYS A 1 87 ? -13.321 -1.158 14.467 1.00 91.56 87 LYS A O 1
ATOM 651 N N . LEU A 1 88 ? -11.584 -2.053 13.361 1.00 88.81 88 LEU A N 1
ATOM 652 C CA . LEU A 1 88 ? -10.568 -1.185 13.965 1.00 88.81 88 LEU A CA 1
ATOM 653 C C . LEU A 1 88 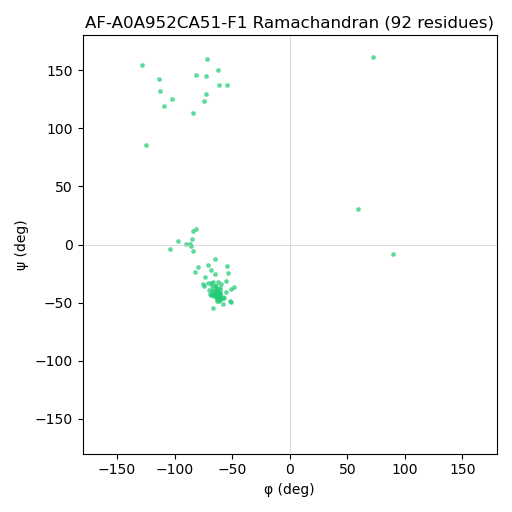? -10.791 0.292 13.622 1.00 88.81 88 LEU A C 1
ATOM 655 O O . LEU A 1 88 ? -10.716 1.130 14.516 1.00 88.81 88 LEU A O 1
ATOM 659 N N . ASN A 1 89 ? -11.122 0.609 12.371 1.00 86.50 89 ASN A N 1
ATOM 660 C CA . ASN A 1 89 ? -11.387 1.990 11.956 1.00 86.50 89 ASN A CA 1
ATOM 661 C C . ASN A 1 89 ? -12.619 2.578 12.656 1.00 86.50 89 ASN A C 1
ATOM 663 O O . ASN A 1 89 ? -12.596 3.733 13.076 1.00 86.50 89 ASN A O 1
ATOM 667 N N . VAL A 1 90 ? -13.668 1.775 12.863 1.00 89.38 90 VAL A N 1
ATOM 668 C CA . VAL A 1 90 ? -14.846 2.190 13.645 1.00 89.38 90 VAL A CA 1
ATOM 669 C C . VAL A 1 90 ? -14.476 2.489 15.101 1.00 89.38 90 VAL A C 1
ATOM 671 O O . VAL A 1 90 ? -14.993 3.443 15.678 1.00 89.38 90 VAL A O 1
ATOM 674 N N . LEU A 1 91 ? -13.571 1.706 15.695 1.00 85.81 91 LEU A N 1
ATOM 675 C CA . LEU A 1 91 ? -13.102 1.924 17.067 1.00 85.81 91 LEU A CA 1
ATOM 676 C C . LEU A 1 91 ? -12.211 3.163 17.207 1.00 85.81 91 LEU A C 1
ATOM 678 O O . LEU A 1 91 ? -12.247 3.801 18.249 1.00 85.81 91 LEU A O 1
ATOM 682 N N . GLN A 1 92 ? -11.419 3.495 16.185 1.00 76.00 92 GLN A N 1
ATOM 683 C CA . GLN A 1 92 ? -10.545 4.676 16.179 1.00 76.00 92 GLN A CA 1
ATOM 684 C C . GLN A 1 92 ? -11.284 5.983 15.865 1.00 76.00 92 GLN A C 1
ATOM 686 O O . GLN A 1 92 ? -10.765 7.056 16.148 1.00 76.00 92 GLN A O 1
ATOM 691 N N . SER A 1 93 ? -12.470 5.903 15.255 1.00 62.28 93 SER A N 1
ATOM 692 C CA . SER A 1 93 ? -13.318 7.062 14.951 1.00 62.28 93 SER A CA 1
ATOM 693 C C . SER A 1 93 ? -14.223 7.483 16.125 1.00 62.28 93 SER A C 1
ATOM 695 O O . SER A 1 93 ? -15.065 8.367 15.951 1.00 62.28 93 SER A O 1
ATOM 697 N N . LYS A 1 94 ? -14.080 6.840 17.289 1.00 42.59 94 LYS A N 1
ATOM 698 C CA . LYS A 1 94 ? -14.677 7.232 18.572 1.00 42.59 94 LYS A CA 1
ATOM 699 C C . LYS A 1 94 ? -13.622 7.869 19.463 1.00 42.59 94 LYS A C 1
ATOM 701 O O . LYS A 1 94 ? -14.012 8.790 20.209 1.00 42.59 94 LYS A O 1
#

Solvent-accessible surface area (backbone atoms only — not comparable to full-atom values): 5738 Å² total; per-residue (Å²): 130,82,50,77,65,57,52,40,55,51,51,46,52,54,65,69,36,90,71,63,85,59,90,75,92,83,87,85,92,75,58,64,70,55,53,55,51,50,41,50,51,51,51,52,55,68,69,39,57,88,42,92,84,20,52,67,63,67,61,54,43,74,63,53,56,51,50,53,52,51,50,38,52,52,52,28,54,78,61,74,35,49,67,62,50,54,53,50,52,59,62,71,76,108

pLDDT: mean 82.33, std 11.83, range [42.59, 95.5]